Protein AF-A0A8C7XR97-F1 (afdb_monomer)

Sequence (85 aa):
MSVLPFSAVLSSRMSTKAPSSNSVAHARRIVQQLKVEAGFERIKVSKASADLMTYCTENARSDPLLMGIQASDNPFKDKKPCTIL

Radius of gyration: 28.55 Å; Cα contacts (8 Å, |Δi|>4): 12; chains: 1; bounding box: 49×28×88 Å

InterPro domains:
  IPR001770 G-protein, gamma subunit [PR00321] (27-42)
  IPR001770 G-protein, gamma subunit [PR00321] (43-57)
  IPR001770 G-protein, gamma subunit [PR00321] (63-80)
  IPR001770 G-protein, gamma subunit [PTHR13809] (12-85)
  IPR015898 G-protein, gamma subunit-like domain [PF00631] (23-85)
  IPR015898 G-protein, gamma subunit-like domain [PS50058] (20-85)
  IPR015898 G-protein, gamma subunit-like domain [SM00224] (24-85)
  IPR015898 G-protein, gamma subunit-like domain [SM01224] (20-85)
  IPR015898 G-protein, gamma subunit-like domain [cd00068] (24-80)
  IPR036284 G-protein gamma-like domain superfamily [G3DSA:4.10.260.10] (16-85)
  IPR036284 G-protein gamma-like domain superfamily [SSF48670] (16-80)

Mean predicted aligned error: 14.74 Å

Solvent-accessible surface area (backbone atoms only — not comparable to full-atom values): 5798 Å² total; per-residue (Å²): 138,83,85,76,78,94,74,80,73,88,79,76,80,76,81,83,70,85,66,60,92,69,39,64,65,48,50,51,52,51,52,55,50,51,55,57,62,68,66,58,88,78,78,58,66,72,55,56,52,50,54,52,50,50,54,50,64,72,46,39,79,76,32,55,86,76,65,56,67,56,68,89,76,39,89,85,52,83,75,77,82,82,78,87,129

Nearest PDB structures (foldseek):
  7xat-assembly1_D  TM=9.151E-01  e=2.554E-04  Bos taurus
  8jlj-assembly1_Y  TM=8.358E-01  e=1.331E-04  Homo sapiens
  3uzs-assembly1_G  TM=8.647E-01  e=1.912E-04  Bos taurus
  8ddx-assembly1_J  TM=8.925E-01  e=2.055E-04  Homo sapiens

pLDDT: mean 79.63, std 19.76, range [37.81, 98.19]

Foldseek 3Di:
DDDDDPPPDPPPPPDDPDDPPVVVVVVVVVVVVVVVVVPDDDDDPVVVVVVVVVVCVVCQVVDCVNVNDPLVPDPPHDDDPDDDD

Secondary structure (DSSP, 8-state):
-----S--------------TTHHHHHHHHHHHHHHHHTSPPPPHHHHHHHHHHHHHHHGGG-HHHH---TTT-TTSPPPP----

Organism: NCBI:txid183150

Structure (mmCIF, N/CA/C/O backbone):
data_AF-A0A8C7XR97-F1
#
_entry.id   AF-A0A8C7XR97-F1
#
loop_
_atom_site.group_PDB
_atom_site.id
_atom_site.type_symbol
_atom_site.label_atom_id
_atom_site.label_alt_id
_atom_site.label_comp_id
_atom_site.label_asym_id
_atom_site.label_entity_id
_atom_site.label_seq_id
_atom_site.pdbx_PDB_ins_code
_atom_site.Cartn_x
_atom_site.Cartn_y
_atom_site.Cartn_z
_atom_site.occupancy
_atom_site.B_iso_or_equiv
_atom_site.auth_seq_id
_atom_site.auth_comp_id
_atom_site.auth_asym_id
_atom_site.auth_atom_id
_atom_site.pdbx_PDB_model_num
ATOM 1 N N . MET A 1 1 ? -16.992 2.680 -28.606 1.00 40.59 1 MET A N 1
ATOM 2 C CA . MET A 1 1 ? -15.950 2.734 -27.560 1.00 40.59 1 MET A CA 1
ATOM 3 C C . MET A 1 1 ? -14.611 2.442 -28.208 1.00 40.59 1 MET A C 1
ATOM 5 O O . MET A 1 1 ? -14.259 1.292 -28.415 1.00 40.59 1 MET A O 1
ATOM 9 N N . SER A 1 2 ? -13.943 3.498 -28.659 1.00 37.81 2 SER A N 1
ATOM 10 C CA . SER A 1 2 ? -12.674 3.456 -29.383 1.00 37.81 2 SER A CA 1
ATOM 11 C C . SER A 1 2 ? -11.521 3.545 -28.387 1.00 37.81 2 SER A C 1
ATOM 13 O O . SER A 1 2 ? -11.326 4.584 -27.759 1.00 37.81 2 SER A O 1
ATOM 15 N N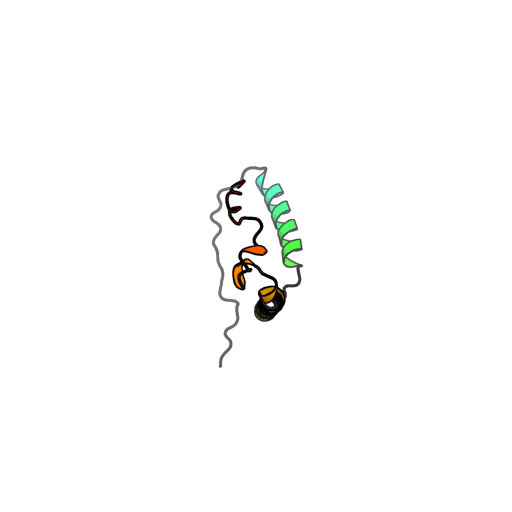 . VAL A 1 3 ? -10.776 2.455 -28.230 1.00 48.69 3 VAL A N 1
ATOM 16 C CA . VAL A 1 3 ? -9.506 2.448 -27.498 1.00 48.69 3 VAL A CA 1
ATOM 17 C C . VAL A 1 3 ? -8.454 3.188 -28.328 1.00 48.69 3 VAL A C 1
ATOM 19 O O . VAL A 1 3 ? -8.075 2.743 -29.408 1.00 48.69 3 VAL A O 1
ATOM 22 N N . LEU A 1 4 ? -8.014 4.350 -27.846 1.00 46.06 4 LEU A N 1
ATOM 23 C CA . LEU A 1 4 ? -6.841 5.037 -28.385 1.00 46.06 4 LEU A CA 1
ATOM 24 C C . LEU A 1 4 ? -5.572 4.317 -27.890 1.00 46.06 4 LEU A C 1
ATOM 26 O O . LEU A 1 4 ? -5.505 3.956 -26.712 1.00 46.06 4 LEU A O 1
ATOM 30 N N . PRO A 1 5 ? -4.563 4.096 -28.750 1.00 47.47 5 PRO A N 1
ATOM 31 C CA . PRO A 1 5 ? -3.332 3.428 -28.355 1.00 47.47 5 PRO A CA 1
ATOM 32 C C . PRO A 1 5 ? -2.505 4.321 -27.421 1.00 47.47 5 PRO A C 1
ATOM 34 O O . PRO A 1 5 ? -2.304 5.509 -27.673 1.00 47.47 5 PRO A O 1
ATOM 37 N N . PHE A 1 6 ? -1.985 3.716 -26.355 1.00 48.25 6 PHE A N 1
ATOM 38 C CA . PHE A 1 6 ? -1.208 4.309 -25.256 1.00 48.25 6 PHE A CA 1
ATOM 39 C C . PHE A 1 6 ? 0.203 4.799 -25.670 1.00 48.25 6 PHE A C 1
ATOM 41 O O . PHE A 1 6 ? 1.129 4.818 -24.866 1.00 48.25 6 PHE A O 1
ATOM 48 N N . SER A 1 7 ? 0.403 5.174 -26.937 1.00 44.53 7 SER A N 1
ATOM 49 C CA . SER A 1 7 ? 1.706 5.577 -27.496 1.00 44.53 7 SER A CA 1
ATOM 50 C C . SER A 1 7 ? 1.845 7.084 -27.720 1.00 44.53 7 SER A C 1
ATOM 52 O O . SER A 1 7 ? 2.767 7.522 -28.408 1.00 44.53 7 SER A O 1
ATOM 54 N N . ALA A 1 8 ? 0.985 7.904 -27.114 1.00 43.59 8 ALA A N 1
ATOM 55 C CA . ALA A 1 8 ? 1.145 9.354 -27.123 1.00 43.59 8 ALA A CA 1
ATOM 56 C C . ALA A 1 8 ? 2.283 9.790 -26.176 1.00 43.59 8 ALA A C 1
ATOM 58 O O . ALA A 1 8 ? 2.068 10.171 -25.033 1.00 43.59 8 ALA A O 1
ATOM 59 N N . VAL A 1 9 ? 3.511 9.688 -26.692 1.00 49.97 9 VAL A N 1
ATOM 60 C CA . VAL A 1 9 ? 4.581 10.692 -26.586 1.00 49.97 9 VAL A CA 1
ATOM 61 C C . VAL A 1 9 ? 4.773 11.298 -25.187 1.00 49.97 9 VAL A C 1
ATOM 63 O O . VAL A 1 9 ? 4.424 12.447 -24.932 1.00 49.97 9 VAL A O 1
ATOM 66 N N . LEU A 1 10 ? 5.469 10.574 -24.308 1.00 46.28 10 LEU A N 1
ATOM 67 C CA . LEU A 1 10 ? 6.231 11.210 -23.230 1.00 46.28 10 LEU A CA 1
ATOM 68 C C . LEU A 1 10 ? 7.609 11.612 -23.778 1.00 46.28 10 LEU A C 1
ATOM 70 O O . LEU A 1 10 ? 8.624 10.979 -23.499 1.00 46.28 10 LEU A O 1
ATOM 74 N N . SER A 1 11 ? 7.644 12.657 -24.609 1.00 45.38 11 SER A N 1
ATOM 75 C CA . SER A 1 11 ? 8.899 13.316 -24.989 1.00 45.38 11 SER A CA 1
ATOM 76 C C . SER A 1 11 ? 9.315 14.273 -23.870 1.00 45.38 11 SER A C 1
ATOM 78 O O . SER A 1 11 ? 9.166 15.490 -23.963 1.00 45.38 11 SER A O 1
ATOM 80 N N . SER A 1 12 ? 9.811 13.712 -22.766 1.00 44.75 12 SER A N 1
ATOM 81 C CA . SER A 1 12 ? 10.490 14.486 -21.728 1.00 44.75 12 SER A CA 1
ATOM 82 C C . SER A 1 12 ? 11.914 14.773 -22.196 1.00 44.75 12 SER A C 1
ATOM 84 O O . SER A 1 12 ? 12.819 13.951 -22.066 1.00 44.75 12 SER A O 1
ATOM 86 N N . ARG A 1 13 ? 12.103 15.956 -22.781 1.00 48.34 13 ARG A N 1
ATOM 87 C CA . ARG A 1 13 ? 13.401 16.525 -23.161 1.00 48.34 13 ARG A CA 1
ATOM 88 C C . ARG A 1 13 ? 14.282 16.630 -21.903 1.00 48.34 13 ARG A C 1
ATOM 90 O O . ARG A 1 13 ? 14.089 17.526 -21.086 1.00 48.34 13 ARG A O 1
ATOM 97 N N . MET A 1 14 ? 15.234 15.714 -21.715 1.00 48.81 14 MET A N 1
ATOM 98 C CA . MET A 1 14 ? 16.225 15.832 -20.641 1.00 48.81 14 MET A CA 1
ATOM 99 C C . MET A 1 14 ? 17.177 16.989 -20.961 1.00 48.81 14 MET A C 1
ATOM 101 O O . MET A 1 14 ? 17.984 16.903 -21.882 1.00 48.81 14 MET A O 1
ATOM 105 N N . SER A 1 15 ? 17.064 18.085 -20.208 1.00 55.16 15 SER A N 1
ATOM 106 C CA . SER A 1 15 ? 18.023 19.191 -20.242 1.00 55.16 15 SER A CA 1
ATOM 107 C C . SER A 1 15 ? 19.388 18.682 -19.769 1.00 55.16 15 SER A C 1
ATOM 109 O O . SER A 1 15 ? 19.568 18.317 -18.605 1.00 55.16 15 SER A O 1
ATOM 111 N N . THR A 1 16 ? 20.343 18.586 -20.692 1.00 56.00 16 THR A N 1
ATOM 112 C CA . THR A 1 16 ? 21.687 18.062 -20.446 1.00 56.00 16 THR A CA 1
ATOM 113 C C . THR A 1 16 ? 22.527 19.078 -19.679 1.00 56.00 16 THR A C 1
ATOM 115 O O . THR A 1 16 ? 23.174 19.936 -20.278 1.00 56.00 16 THR A O 1
ATOM 118 N N . LYS A 1 17 ? 22.589 18.952 -18.350 1.00 56.44 17 LYS A N 1
ATOM 119 C CA . LYS A 1 17 ? 23.762 19.408 -17.596 1.00 56.44 17 LYS A CA 1
ATOM 120 C C . LYS A 1 17 ? 24.678 18.197 -17.440 1.00 56.44 17 LYS A C 1
ATOM 122 O O . LYS A 1 17 ? 24.309 17.238 -16.765 1.00 56.44 17 LYS A O 1
ATOM 127 N N . ALA A 1 18 ? 25.809 18.205 -18.151 1.00 56.06 18 ALA A N 1
ATOM 128 C CA . ALA A 1 18 ? 26.768 17.102 -18.157 1.00 56.06 18 ALA A CA 1
ATOM 129 C C . ALA A 1 18 ? 27.156 16.758 -16.713 1.00 56.06 18 ALA A C 1
ATOM 131 O O . ALA A 1 18 ? 27.630 17.640 -15.989 1.00 56.06 18 ALA A O 1
ATOM 132 N N . PRO A 1 19 ? 26.922 15.524 -16.256 1.00 56.59 19 PRO A N 1
ATOM 133 C CA . PRO A 1 19 ? 27.175 15.218 -14.875 1.00 56.59 19 PRO A CA 1
ATOM 134 C C . PRO A 1 19 ? 28.624 14.73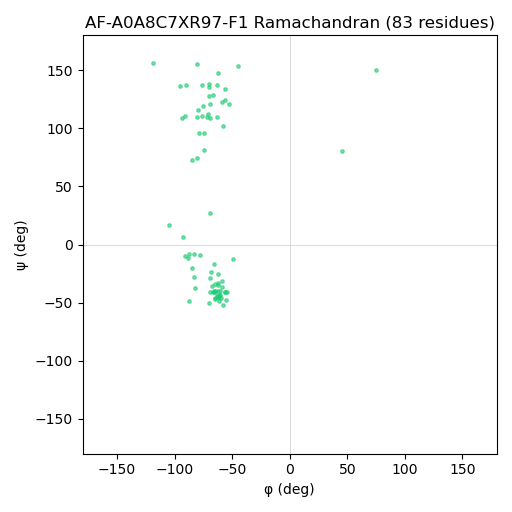0 -14.751 1.00 56.59 19 PRO A C 1
ATOM 136 O O . PRO A 1 19 ? 29.137 14.008 -15.607 1.00 56.59 19 PRO A O 1
ATOM 139 N N . SER A 1 20 ? 29.297 15.212 -13.706 1.00 58.00 20 SER A N 1
ATOM 140 C CA . SER A 1 20 ? 30.690 14.909 -13.365 1.00 58.00 20 SER A CA 1
ATOM 141 C C . SER A 1 20 ? 30.994 13.411 -13.486 1.00 58.00 20 SER A C 1
ATOM 143 O O . SER A 1 20 ? 30.101 12.583 -13.337 1.00 58.00 20 SER A O 1
ATOM 145 N N . SER A 1 21 ? 32.250 13.041 -13.743 1.00 57.97 21 SER A N 1
ATOM 146 C CA . SER A 1 21 ? 32.729 11.672 -14.036 1.00 57.97 21 SER A CA 1
ATOM 147 C C . SER A 1 21 ? 32.275 10.554 -13.067 1.00 57.97 21 SER A C 1
ATOM 149 O O . SER A 1 21 ? 32.354 9.379 -13.415 1.00 57.97 21 SER A O 1
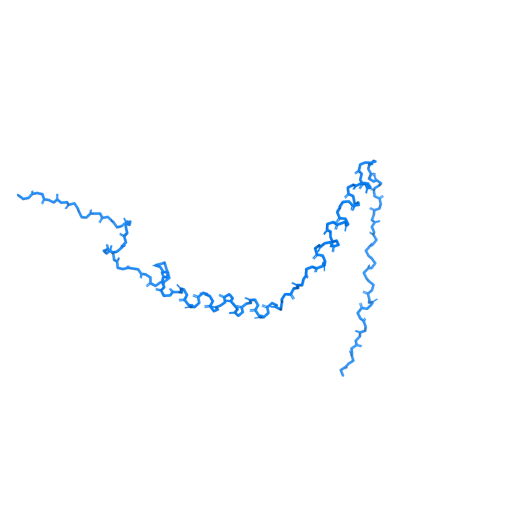ATOM 151 N N . ASN A 1 22 ? 31.704 10.893 -11.907 1.00 63.06 22 ASN A N 1
ATOM 152 C CA . ASN A 1 22 ? 31.055 9.978 -10.956 1.00 63.06 22 ASN A CA 1
ATOM 153 C C . ASN A 1 22 ? 29.585 9.638 -11.283 1.00 63.06 22 ASN A C 1
ATOM 155 O O . ASN A 1 22 ? 28.978 8.767 -10.657 1.00 63.06 22 ASN A O 1
ATOM 159 N N . SER A 1 23 ? 28.989 10.310 -12.262 1.00 81.00 23 SER A N 1
ATOM 160 C CA . SER A 1 23 ? 27.561 10.232 -12.549 1.00 81.00 23 SER A CA 1
ATOM 161 C C . SER A 1 23 ? 27.166 9.031 -13.390 1.00 81.00 23 SER A C 1
ATOM 163 O O . SER A 1 23 ? 26.135 8.423 -13.122 1.00 81.00 23 SER A O 1
ATOM 165 N N . VAL A 1 24 ? 27.985 8.630 -14.364 1.00 90.06 24 VAL A N 1
ATOM 166 C CA . VAL A 1 24 ? 27.642 7.493 -15.232 1.00 90.06 24 VAL A CA 1
ATOM 167 C C . VAL A 1 24 ? 27.632 6.186 -14.434 1.00 90.06 24 VAL A C 1
ATOM 169 O O . VAL A 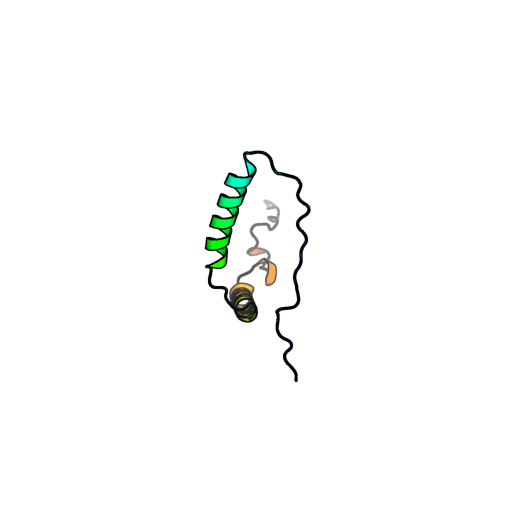1 24 ? 26.725 5.372 -14.590 1.00 90.06 24 VAL A O 1
ATOM 172 N N . ALA A 1 25 ? 28.597 5.994 -13.529 1.00 91.44 25 ALA A N 1
ATOM 173 C CA . ALA A 1 25 ? 28.626 4.836 -12.633 1.00 91.44 25 ALA A CA 1
ATOM 174 C C . ALA A 1 25 ? 27.432 4.830 -11.661 1.00 91.44 25 ALA A C 1
ATOM 176 O O . ALA A 1 25 ? 26.827 3.785 -11.421 1.00 91.44 25 ALA A O 1
ATOM 177 N N . HIS A 1 26 ? 27.058 6.001 -11.142 1.00 92.50 26 HIS A N 1
ATOM 178 C CA . HIS A 1 26 ? 25.877 6.163 -10.298 1.00 92.50 26 HIS A CA 1
ATOM 179 C C . HIS A 1 26 ? 24.575 5.866 -11.060 1.00 92.50 26 HIS A C 1
ATOM 181 O O . HIS A 1 26 ? 23.746 5.092 -10.589 1.00 92.50 26 HIS A O 1
ATOM 187 N N . ALA A 1 27 ? 24.430 6.393 -12.276 1.00 93.75 27 ALA A N 1
ATOM 188 C CA . ALA A 1 27 ? 23.282 6.141 -13.140 1.00 93.75 27 ALA A CA 1
ATOM 189 C C . ALA A 1 27 ? 23.141 4.650 -13.475 1.00 93.75 27 ALA A C 1
ATOM 191 O O . ALA A 1 27 ? 22.039 4.108 -13.431 1.00 93.75 27 ALA A O 1
ATOM 192 N N . ARG A 1 28 ? 24.255 3.950 -13.734 1.00 95.69 28 ARG A N 1
ATOM 193 C CA . ARG A 1 28 ? 24.246 2.493 -13.932 1.00 95.69 28 ARG A CA 1
ATOM 194 C C . ARG A 1 28 ? 23.736 1.755 -12.698 1.00 95.69 28 ARG A C 1
ATOM 196 O O . ARG A 1 28 ? 22.925 0.850 -12.856 1.00 95.69 28 ARG A O 1
ATOM 203 N N . ARG A 1 29 ? 24.164 2.147 -11.492 1.00 95.69 29 ARG A N 1
ATOM 204 C CA . ARG A 1 29 ? 23.661 1.557 -10.239 1.00 95.69 29 ARG A CA 1
ATOM 205 C C . ARG A 1 29 ? 22.156 1.768 -10.074 1.00 95.69 29 ARG A C 1
ATOM 207 O O . ARG A 1 29 ? 21.454 0.802 -9.800 1.00 95.69 29 ARG A O 1
ATOM 214 N N . ILE A 1 30 ? 21.655 2.978 -10.332 1.00 96.12 30 ILE A N 1
ATOM 215 C CA . ILE A 1 30 ? 20.212 3.268 -10.295 1.00 96.12 30 ILE A CA 1
ATOM 216 C C . ILE A 1 30 ? 19.450 2.399 -11.299 1.00 96.12 30 ILE A C 1
ATOM 218 O O . ILE A 1 30 ? 18.447 1.797 -10.945 1.00 96.12 30 ILE A O 1
ATOM 222 N N . VAL A 1 31 ? 19.929 2.279 -12.539 1.00 96.94 31 VAL A N 1
ATOM 223 C CA . VAL A 1 31 ? 19.255 1.453 -13.554 1.00 96.94 31 VAL A CA 1
ATOM 224 C C . VAL A 1 31 ? 19.216 -0.019 -13.145 1.00 96.94 31 VAL A C 1
ATOM 226 O O . VAL A 1 31 ? 18.202 -0.676 -13.364 1.00 96.94 31 VAL A O 1
ATOM 229 N N . GLN A 1 32 ? 20.291 -0.547 -12.553 1.00 97.38 32 GLN A N 1
ATOM 230 C CA . GLN A 1 32 ? 20.294 -1.919 -12.040 1.00 97.38 32 GLN A CA 1
ATOM 231 C C . GLN A 1 32 ? 19.252 -2.097 -10.928 1.00 97.38 32 GLN A C 1
ATOM 233 O O . GLN A 1 32 ? 18.478 -3.048 -10.981 1.00 97.38 32 GLN A O 1
ATOM 238 N N . GLN A 1 33 ? 19.162 -1.148 -9.993 1.00 97.62 33 GLN A N 1
ATOM 239 C CA . GLN A 1 33 ? 18.153 -1.167 -8.932 1.00 97.62 33 GLN A CA 1
ATOM 240 C C . GLN A 1 33 ? 16.726 -1.114 -9.495 1.00 97.62 33 GLN A C 1
ATOM 242 O O . GLN A 1 33 ? 15.892 -1.950 -9.162 1.00 97.62 33 GLN A O 1
ATOM 247 N N . LEU A 1 34 ? 16.456 -0.190 -10.420 1.00 97.38 34 LEU A N 1
ATOM 248 C CA . LEU A 1 34 ? 15.138 -0.041 -11.039 1.00 97.38 34 LEU A CA 1
ATOM 249 C C . LEU A 1 34 ? 14.711 -1.285 -11.824 1.00 97.38 34 LEU A C 1
ATOM 251 O O . LEU A 1 34 ? 13.526 -1.596 -11.869 1.00 97.38 34 LEU A O 1
ATOM 255 N N . LYS A 1 35 ? 15.652 -2.016 -12.437 1.00 97.75 35 LYS A N 1
ATOM 256 C CA . LYS A 1 35 ? 15.350 -3.292 -13.105 1.00 97.75 35 LYS A CA 1
ATOM 257 C C . LYS A 1 35 ? 14.877 -4.352 -12.118 1.00 97.75 35 LYS A C 1
ATOM 259 O O . LYS A 1 35 ? 13.941 -5.079 -12.435 1.00 97.75 35 LYS A O 1
ATOM 264 N N . VAL A 1 36 ? 15.504 -4.424 -10.944 1.00 97.69 36 VAL A N 1
ATOM 265 C CA . VAL A 1 36 ? 15.062 -5.317 -9.866 1.00 97.69 36 VAL A CA 1
ATOM 266 C C . VAL A 1 36 ? 13.680 -4.889 -9.374 1.00 97.69 36 VAL A C 1
ATOM 268 O O . VAL A 1 36 ? 12.775 -5.713 -9.305 1.00 97.69 36 VAL A O 1
ATOM 271 N N . GLU A 1 37 ? 13.476 -3.593 -9.126 1.00 96.62 37 GLU A N 1
ATOM 272 C CA . GLU A 1 37 ? 12.198 -3.065 -8.633 1.00 96.62 37 GLU A CA 1
ATOM 273 C C . GLU A 1 37 ? 11.042 -3.220 -9.632 1.00 96.62 37 GLU A C 1
ATOM 275 O O . GLU A 1 37 ? 9.893 -3.456 -9.256 1.00 96.62 37 GLU A O 1
ATOM 280 N N . ALA A 1 38 ? 11.337 -3.121 -10.926 1.00 96.56 38 ALA A N 1
ATOM 281 C CA . ALA A 1 38 ? 10.365 -3.365 -11.982 1.00 96.56 38 ALA A CA 1
ATOM 282 C C . ALA A 1 38 ? 9.941 -4.840 -12.064 1.00 96.56 38 ALA A C 1
ATOM 284 O O . ALA A 1 38 ? 8.853 -5.118 -12.567 1.00 96.56 38 ALA A O 1
ATOM 285 N N . GLY A 1 39 ? 10.777 -5.759 -11.569 1.00 96.25 39 GLY A N 1
ATOM 286 C CA . GLY A 1 39 ? 10.512 -7.194 -11.543 1.00 96.25 39 GLY A CA 1
ATOM 287 C C . GLY A 1 39 ? 9.552 -7.647 -10.440 1.00 96.25 39 GLY A C 1
ATOM 288 O O . GLY A 1 39 ? 9.131 -8.800 -10.464 1.00 96.25 39 GLY A O 1
ATOM 289 N N . PHE A 1 40 ? 9.180 -6.779 -9.490 1.00 96.00 40 PHE A N 1
ATOM 290 C CA . PHE A 1 40 ? 8.216 -7.149 -8.454 1.00 96.00 40 PHE A CA 1
ATOM 291 C C . PHE A 1 40 ? 6.803 -7.299 -9.022 1.00 96.00 40 PHE A C 1
ATOM 293 O O . PHE A 1 40 ? 6.246 -6.378 -9.631 1.00 96.00 40 PHE A O 1
ATOM 300 N N . GLU A 1 41 ? 6.191 -8.448 -8.743 1.00 96.81 41 GLU A N 1
ATOM 301 C CA . GLU A 1 41 ? 4.778 -8.670 -9.013 1.00 96.81 41 GLU A CA 1
ATOM 302 C C . GLU A 1 41 ? 3.931 -7.810 -8.067 1.00 96.81 41 GLU A C 1
ATOM 304 O O . GLU A 1 41 ? 4.030 -7.902 -6.842 1.00 96.81 41 GLU A O 1
ATOM 309 N N . ARG A 1 42 ? 3.097 -6.938 -8.643 1.00 96.50 42 ARG A N 1
ATOM 310 C CA . ARG A 1 42 ? 2.191 -6.076 -7.879 1.00 96.50 42 ARG A CA 1
ATOM 311 C C . ARG A 1 42 ? 0.820 -6.724 -7.776 1.00 96.50 42 ARG A C 1
ATOM 313 O O . ARG A 1 42 ? 0.257 -7.165 -8.775 1.00 96.50 42 ARG A O 1
ATOM 320 N N . ILE A 1 43 ? 0.237 -6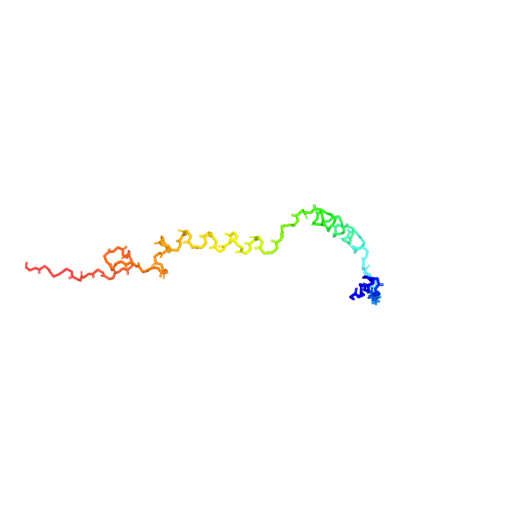.681 -6.584 1.00 97.25 43 ILE A N 1
ATOM 321 C CA . ILE A 1 43 ? -1.169 -7.031 -6.376 1.00 97.25 43 ILE A CA 1
ATOM 322 C C . ILE A 1 43 ? -2.086 -5.860 -6.759 1.00 97.25 43 ILE A C 1
ATOM 324 O O . ILE A 1 43 ? -1.682 -4.695 -6.742 1.00 97.25 43 ILE A O 1
ATOM 328 N N . LYS A 1 44 ? -3.346 -6.157 -7.102 1.00 97.94 44 LYS A N 1
ATOM 329 C CA . LYS A 1 44 ? -4.352 -5.118 -7.372 1.00 97.94 44 LYS A CA 1
ATOM 330 C C . LYS A 1 44 ? -4.605 -4.296 -6.112 1.00 97.94 44 LYS A C 1
ATOM 332 O O . LYS A 1 44 ? -4.825 -4.863 -5.044 1.00 97.94 44 LYS A O 1
ATOM 337 N N . VAL A 1 45 ? -4.692 -2.977 -6.272 1.00 98.00 45 VAL A N 1
ATOM 338 C CA . VAL A 1 45 ? -5.010 -2.053 -5.171 1.00 98.00 45 VAL A CA 1
ATOM 339 C C . VAL A 1 45 ? -6.333 -2.427 -4.504 1.00 98.00 45 VAL A C 1
ATOM 341 O O . VAL A 1 45 ? -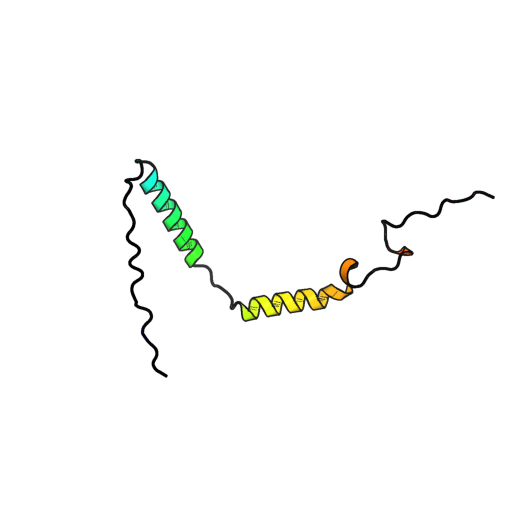6.396 -2.477 -3.285 1.00 98.00 45 VAL A O 1
ATOM 344 N N . SER A 1 46 ? -7.355 -2.801 -5.280 1.00 98.06 46 SER A N 1
ATOM 345 C CA . SER A 1 46 ? -8.644 -3.238 -4.728 1.00 98.06 46 SER A CA 1
ATOM 346 C C . SER A 1 46 ? -8.528 -4.447 -3.794 1.00 98.06 46 SER A C 1
ATOM 348 O O . SER A 1 46 ? -9.225 -4.497 -2.786 1.00 98.06 46 SER A O 1
ATOM 350 N N . LYS A 1 47 ? -7.633 -5.396 -4.101 1.00 97.94 47 LYS A N 1
ATOM 351 C CA . LYS A 1 47 ? -7.358 -6.546 -3.233 1.00 97.94 47 LYS A CA 1
ATOM 352 C C . LYS A 1 47 ? -6.630 -6.102 -1.967 1.00 97.94 47 LYS A C 1
ATOM 354 O O . LYS A 1 47 ? -7.098 -6.397 -0.879 1.00 97.94 47 LYS A O 1
ATOM 359 N N . ALA A 1 48 ? -5.552 -5.330 -2.112 1.00 98.12 48 ALA A N 1
ATOM 360 C CA . ALA A 1 48 ? -4.799 -4.818 -0.968 1.00 98.12 48 ALA A CA 1
ATOM 361 C C . ALA A 1 48 ? -5.694 -4.024 0.002 1.00 98.12 48 ALA A C 1
ATOM 363 O O . ALA A 1 48 ? -5.597 -4.186 1.213 1.00 98.12 48 ALA A O 1
ATOM 364 N N . SER A 1 49 ? -6.611 -3.203 -0.519 1.00 98.06 49 SER A N 1
ATOM 365 C CA . SER A 1 49 ? -7.574 -2.456 0.295 1.00 98.06 49 SER A CA 1
ATOM 366 C C . SER A 1 49 ? -8.564 -3.363 1.026 1.00 98.06 49 SER A C 1
ATOM 368 O O . SER A 1 49 ? -8.871 -3.102 2.186 1.00 98.06 49 SER A O 1
ATOM 370 N N . ALA A 1 50 ? -9.055 -4.423 0.376 1.00 98.19 50 ALA A N 1
ATOM 371 C CA . ALA A 1 50 ? -9.946 -5.391 1.012 1.00 98.19 50 ALA A CA 1
ATOM 372 C C . ALA A 1 50 ? -9.235 -6.168 2.131 1.00 98.19 50 ALA A C 1
ATOM 374 O O . ALA A 1 50 ? -9.808 -6.346 3.206 1.00 98.19 50 ALA A O 1
ATOM 375 N N . ASP A 1 51 ? -7.981 -6.563 1.906 1.00 97.69 51 ASP A N 1
ATOM 376 C CA . ASP A 1 51 ? -7.158 -7.260 2.898 1.00 97.69 51 ASP A CA 1
ATOM 377 C C . ASP A 1 51 ? -6.915 -6.361 4.127 1.00 97.69 51 ASP A C 1
ATOM 379 O O . ASP A 1 51 ? -7.115 -6.789 5.264 1.00 97.69 51 ASP A O 1
ATOM 383 N N . LEU A 1 52 ? -6.583 -5.080 3.909 1.00 98.06 52 LEU A N 1
ATOM 384 C CA . LEU A 1 52 ? -6.429 -4.094 4.986 1.00 98.06 52 LEU A CA 1
ATOM 385 C C . LEU A 1 52 ? -7.732 -3.876 5.764 1.00 98.06 52 LEU A C 1
ATOM 387 O O . LEU A 1 52 ? -7.717 -3.852 6.993 1.00 98.06 52 LEU A O 1
ATOM 391 N N . MET A 1 53 ? -8.862 -3.737 5.065 1.00 97.25 53 MET A N 1
ATOM 392 C CA . MET A 1 53 ? -10.167 -3.567 5.706 1.00 97.25 53 MET A CA 1
ATOM 393 C C . MET A 1 53 ? -10.512 -4.779 6.572 1.00 97.25 53 MET A C 1
ATOM 395 O O . MET A 1 53 ? -10.918 -4.609 7.718 1.00 97.25 53 MET A O 1
ATOM 399 N N . THR A 1 54 ? -10.300 -5.985 6.044 1.00 97.88 54 THR A N 1
ATOM 400 C CA . THR A 1 54 ? -10.547 -7.244 6.756 1.00 97.88 54 THR A CA 1
ATOM 401 C C . THR A 1 54 ? -9.733 -7.292 8.044 1.00 97.88 54 THR A C 1
ATOM 403 O O . THR A 1 54 ? -10.311 -7.410 9.126 1.00 97.88 54 THR A O 1
ATOM 406 N N . TYR A 1 55 ? -8.421 -7.056 7.949 1.00 97.81 55 TYR A N 1
ATOM 407 C CA . TYR A 1 55 ? -7.535 -7.014 9.109 1.00 97.81 55 TYR A CA 1
ATOM 408 C C . TYR A 1 55 ? -8.010 -6.006 10.163 1.00 97.81 55 TYR A C 1
ATOM 410 O O . TYR A 1 55 ? -8.107 -6.334 11.347 1.00 97.81 55 TYR A O 1
ATOM 418 N N . CYS A 1 56 ? -8.358 -4.785 9.749 1.00 97.00 56 CYS A N 1
ATOM 419 C CA . CYS A 1 56 ? -8.873 -3.778 10.669 1.00 97.00 56 CYS A CA 1
ATOM 420 C C . CYS A 1 56 ? -10.185 -4.219 11.330 1.00 97.00 56 CYS A C 1
ATOM 422 O O . CYS A 1 56 ? -10.326 -4.054 12.535 1.00 97.00 56 CYS A O 1
ATOM 424 N N . THR A 1 57 ? -11.132 -4.807 10.592 1.00 94.69 57 THR A N 1
ATOM 425 C CA . THR A 1 57 ? -12.419 -5.244 11.164 1.00 94.69 57 THR A CA 1
ATOM 426 C C . THR A 1 57 ? -12.290 -6.407 12.144 1.00 94.69 57 THR A C 1
ATOM 428 O O . THR A 1 57 ? -12.999 -6.437 13.149 1.00 94.69 57 THR A O 1
ATOM 431 N N . GLU A 1 58 ? -11.374 -7.340 11.887 1.00 96.12 58 GLU A N 1
ATOM 432 C CA . GLU A 1 58 ? -11.121 -8.487 12.762 1.00 96.12 58 GLU A CA 1
ATOM 433 C C . GLU A 1 58 ? -10.478 -8.049 14.083 1.00 96.12 58 GLU A C 1
ATOM 435 O O . GLU A 1 58 ? -10.879 -8.511 15.152 1.00 96.12 58 GLU A O 1
ATOM 440 N N . ASN A 1 59 ? -9.540 -7.099 14.020 1.00 95.06 59 ASN A N 1
ATOM 441 C CA . ASN A 1 59 ? -8.794 -6.617 15.185 1.00 95.06 59 ASN A CA 1
ATOM 442 C C . ASN A 1 59 ? -9.451 -5.415 15.884 1.00 95.06 59 ASN A C 1
ATOM 444 O O . ASN A 1 59 ? -9.059 -5.062 16.996 1.00 95.06 59 ASN A O 1
ATOM 448 N N . ALA A 1 60 ? -10.477 -4.810 15.278 1.00 93.44 60 ALA A N 1
ATOM 449 C CA . ALA A 1 60 ? -11.183 -3.652 15.824 1.00 93.44 60 ALA A CA 1
ATOM 450 C C . ALA A 1 60 ? -11.706 -3.906 17.241 1.00 93.44 60 ALA A C 1
ATOM 452 O O . ALA A 1 60 ? -11.603 -3.042 18.102 1.00 93.44 60 ALA A O 1
ATOM 453 N N . ARG A 1 61 ? -12.237 -5.107 17.505 1.00 89.69 61 ARG A N 1
ATOM 454 C CA . ARG A 1 61 ? -12.811 -5.449 18.817 1.00 89.69 61 ARG A CA 1
ATOM 455 C C . ARG A 1 61 ? -11.771 -5.571 19.925 1.00 89.69 61 ARG A C 1
ATOM 457 O O . ARG A 1 61 ? -12.104 -5.373 21.088 1.00 89.69 61 ARG A O 1
ATOM 464 N N . SER A 1 62 ? -10.546 -5.940 19.566 1.00 90.56 62 SER A N 1
ATOM 465 C CA . SER A 1 62 ? -9.428 -6.068 20.499 1.00 90.56 62 SER A CA 1
ATOM 466 C C . SER A 1 62 ? -8.663 -4.766 20.699 1.00 90.56 62 SER A C 1
ATOM 468 O O . SER A 1 62 ? -7.791 -4.733 21.558 1.00 90.56 62 SER A O 1
ATOM 470 N N . ASP A 1 63 ? -8.957 -3.722 19.922 1.00 93.25 63 ASP A N 1
ATOM 471 C CA . ASP A 1 63 ? -8.296 -2.427 20.036 1.00 93.25 63 ASP A CA 1
ATOM 472 C C . ASP A 1 63 ? -8.909 -1.611 21.197 1.00 93.25 63 ASP A C 1
ATOM 474 O O . ASP A 1 63 ? -10.051 -1.140 21.089 1.00 93.25 63 ASP A O 1
ATOM 478 N N . PRO A 1 64 ? -8.168 -1.404 22.307 1.00 90.81 64 PRO A N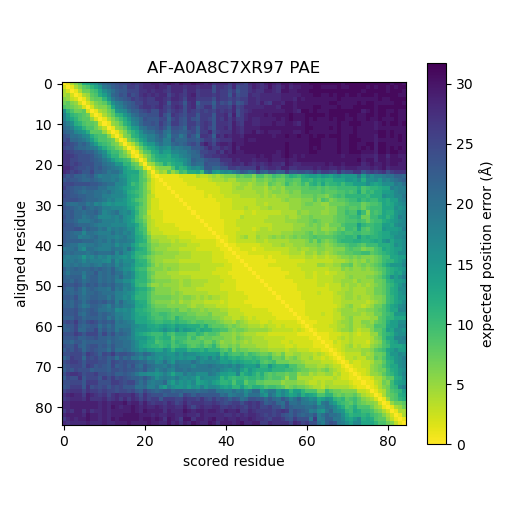 1
ATOM 479 C CA . PRO A 1 64 ? -8.645 -0.652 23.466 1.00 90.81 64 PRO A CA 1
ATOM 480 C C . PRO A 1 64 ? -8.964 0.812 23.160 1.00 90.81 64 PRO A C 1
ATOM 482 O O . PRO A 1 64 ? -9.753 1.428 23.876 1.00 90.81 64 PRO A O 1
ATOM 485 N N . LEU A 1 65 ? -8.337 1.381 22.128 1.00 90.56 65 LEU A N 1
ATOM 486 C CA . LEU A 1 65 ? -8.516 2.775 21.733 1.00 90.56 65 LEU A CA 1
ATOM 487 C C . LEU A 1 65 ? -9.750 2.956 20.852 1.00 90.56 65 LEU A C 1
ATOM 489 O O . LEU A 1 65 ? -10.348 4.030 20.860 1.00 90.56 65 LEU A O 1
ATOM 493 N N . LEU A 1 66 ? -10.141 1.913 20.116 1.00 91.25 66 LEU A N 1
ATOM 494 C CA . LEU A 1 66 ? -11.314 1.946 19.250 1.00 91.25 66 LEU A CA 1
ATOM 495 C C . LEU A 1 66 ? -12.599 1.570 19.997 1.00 91.25 66 LEU A C 1
ATOM 497 O O . LEU A 1 66 ? -13.598 2.276 19.888 1.00 91.25 66 LEU A O 1
ATOM 501 N N . MET A 1 67 ? -12.584 0.469 20.756 1.00 90.44 67 MET A N 1
ATOM 502 C CA . MET A 1 67 ? -13.763 0.001 21.501 1.00 90.44 67 MET A CA 1
ATOM 503 C C . MET A 1 67 ? -13.922 0.674 22.864 1.00 90.44 67 MET A C 1
ATOM 505 O O . MET A 1 67 ? -15.016 0.670 23.430 1.00 90.44 67 MET A O 1
ATOM 509 N N . GLY A 1 68 ? -12.838 1.242 23.393 1.00 84.69 68 GLY A N 1
ATOM 510 C CA . GLY A 1 68 ? -12.756 1.647 24.786 1.00 84.69 68 GLY A CA 1
ATOM 511 C C . GLY A 1 68 ? -12.584 0.443 25.714 1.00 84.69 68 GLY A C 1
ATOM 512 O O . GLY A 1 68 ? -13.049 -0.665 25.451 1.00 84.69 68 GLY A O 1
ATOM 513 N N . ILE A 1 69 ? -11.918 0.675 26.840 1.00 86.81 69 ILE A N 1
ATOM 514 C CA . ILE A 1 69 ? -11.792 -0.296 27.930 1.00 86.81 69 ILE A CA 1
ATOM 515 C C . ILE A 1 69 ? -12.412 0.267 29.197 1.00 86.81 69 ILE A C 1
ATOM 517 O O . ILE A 1 69 ? -12.516 1.486 29.374 1.00 86.81 69 ILE A O 1
ATOM 521 N N . GLN A 1 70 ? -12.824 -0.621 30.102 1.00 83.19 70 GLN A N 1
ATOM 522 C CA . GLN A 1 70 ? -13.276 -0.178 31.410 1.00 83.19 70 GLN A CA 1
ATOM 523 C C . GLN A 1 70 ? -12.136 0.519 32.145 1.00 83.19 70 GLN A C 1
ATOM 525 O O . GLN A 1 70 ? -10.962 0.174 32.020 1.00 83.19 70 GLN A O 1
ATOM 530 N N . ALA A 1 71 ? -12.493 1.501 32.968 1.00 80.50 71 ALA A N 1
A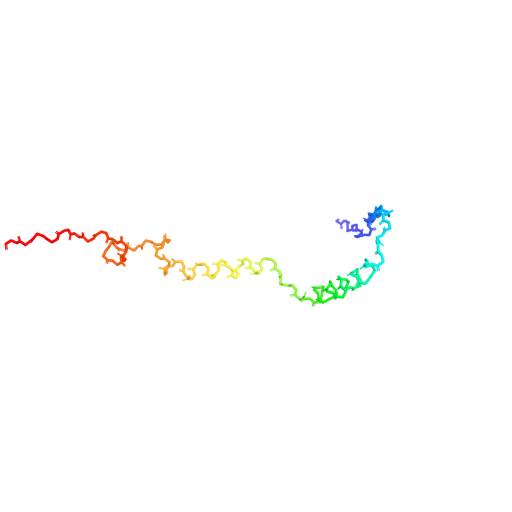TOM 531 C CA . ALA A 1 71 ? -11.513 2.273 33.712 1.00 80.50 71 ALA A CA 1
ATOM 532 C C . ALA A 1 71 ? -10.656 1.370 34.635 1.00 80.50 71 ALA A C 1
ATOM 534 O O . ALA A 1 71 ? -9.498 1.677 34.871 1.00 80.50 71 ALA A O 1
ATOM 535 N N . SER A 1 72 ? -11.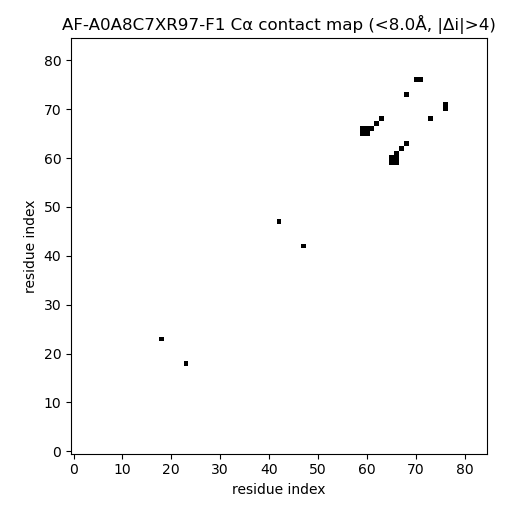195 0.262 35.157 1.00 81.06 72 SER A N 1
ATOM 536 C CA . SER A 1 72 ? -10.435 -0.731 35.943 1.00 81.06 72 SER A CA 1
ATOM 537 C C . SER A 1 72 ? -9.314 -1.410 35.161 1.00 81.06 72 SER A C 1
ATOM 539 O O . SER A 1 72 ? -8.271 -1.692 35.741 1.00 81.06 72 SER A O 1
ATOM 541 N N . ASP A 1 73 ? -9.533 -1.646 33.869 1.00 83.62 73 ASP A N 1
ATOM 542 C CA . ASP A 1 73 ? -8.616 -2.383 32.997 1.00 83.62 73 ASP A CA 1
ATOM 543 C C . ASP A 1 73 ? -7.585 -1.449 32.360 1.00 83.62 73 ASP A C 1
ATOM 545 O O . ASP A 1 73 ? -6.605 -1.904 31.776 1.00 83.62 73 ASP A O 1
ATOM 549 N N . ASN A 1 74 ? -7.794 -0.133 32.476 1.00 86.50 74 ASN A N 1
ATOM 550 C CA . ASN A 1 74 ? -6.862 0.871 31.996 1.00 86.50 74 ASN A CA 1
ATOM 551 C C . ASN A 1 74 ? -5.661 0.997 32.955 1.00 86.50 74 ASN A C 1
ATOM 553 O O . ASN A 1 74 ? -5.813 1.566 34.042 1.00 86.50 74 ASN A O 1
ATOM 557 N N . PRO A 1 75 ? -4.448 0.569 32.551 1.00 85.38 75 PRO A N 1
ATOM 558 C CA . PRO A 1 75 ? -3.256 0.671 33.391 1.00 85.38 75 PRO A CA 1
ATOM 559 C C . PRO A 1 75 ? -2.834 2.123 33.670 1.00 85.38 75 PRO A C 1
ATOM 561 O O . PRO A 1 75 ? -2.074 2.363 34.605 1.00 85.38 75 PRO A O 1
ATOM 564 N N . PHE A 1 76 ? -3.335 3.090 32.894 1.00 85.00 76 PHE A N 1
ATOM 565 C CA . PHE A 1 76 ? -3.072 4.522 33.068 1.00 85.00 76 PHE A CA 1
ATOM 566 C C . PHE A 1 76 ? -4.108 5.240 33.943 1.00 85.00 76 PHE A C 1
ATOM 568 O O . PHE A 1 76 ? -4.078 6.465 34.037 1.00 85.00 76 PHE A O 1
ATOM 575 N N . LYS A 1 77 ? -5.051 4.525 34.567 1.00 80.88 77 LYS A N 1
ATOM 576 C CA . LYS A 1 77 ? -6.031 5.155 35.456 1.00 80.88 77 LYS A CA 1
ATOM 577 C C . LYS A 1 77 ? -5.380 5.653 36.748 1.00 80.88 77 LYS A C 1
ATOM 579 O O . LYS A 1 77 ? -4.625 4.925 37.394 1.00 80.88 77 LYS A O 1
ATOM 584 N N . ASP A 1 78 ? -5.781 6.848 37.183 1.00 76.88 78 ASP A N 1
ATOM 585 C CA . ASP A 1 78 ? -5.425 7.380 38.496 1.00 76.88 78 ASP A CA 1
ATOM 586 C C . ASP A 1 78 ? -5.848 6.420 39.612 1.00 76.88 78 ASP A C 1
ATOM 588 O O . ASP A 1 78 ? -7.019 6.038 39.756 1.00 76.88 78 ASP A O 1
ATOM 592 N N . LYS A 1 79 ? -4.878 6.030 40.438 1.00 75.38 79 LYS A N 1
ATOM 593 C CA . LYS A 1 79 ? -5.157 5.263 41.650 1.00 75.38 79 LYS A CA 1
ATOM 594 C C . LYS A 1 79 ? -5.945 6.167 42.592 1.00 75.38 79 LYS A C 1
ATOM 596 O O . LYS A 1 79 ? -5.520 7.287 42.869 1.00 75.38 79 LYS A O 1
ATOM 601 N N . LYS A 1 80 ? -7.086 5.690 43.101 1.00 71.12 80 LYS A N 1
ATOM 602 C CA . LYS A 1 80 ? -7.783 6.403 44.179 1.00 71.12 80 LYS A CA 1
ATOM 603 C C . LYS A 1 80 ? -6.795 6.578 45.343 1.00 71.12 80 LYS A C 1
ATOM 605 O O . LYS A 1 80 ? -6.132 5.594 45.680 1.00 71.12 80 LYS A O 1
ATOM 610 N N . PRO A 1 81 ? -6.675 7.771 45.951 1.00 70.12 81 PRO A N 1
ATOM 611 C CA . PRO A 1 81 ? -5.873 7.916 47.157 1.00 70.12 81 PRO A CA 1
ATOM 612 C C . PRO A 1 81 ? -6.443 6.975 48.224 1.00 70.12 81 PRO A C 1
ATOM 614 O O . PRO A 1 81 ? -7.635 7.022 48.530 1.00 70.12 81 PRO A O 1
ATOM 617 N N . CYS A 1 82 ? -5.612 6.070 48.742 1.00 62.12 82 CYS A N 1
ATOM 618 C CA . CYS A 1 82 ? -5.986 5.241 49.879 1.00 62.12 82 CYS A CA 1
ATOM 619 C C . CYS A 1 82 ? -6.004 6.128 51.127 1.00 62.12 82 CYS A C 1
ATOM 621 O O . CYS A 1 82 ? -4.948 6.543 51.600 1.00 62.12 82 CYS A O 1
ATOM 623 N N . THR A 1 83 ? -7.188 6.408 51.666 1.00 66.06 83 THR A N 1
ATOM 624 C CA . THR A 1 83 ? -7.319 6.944 53.025 1.00 66.06 83 THR A CA 1
ATOM 625 C C . THR A 1 83 ? -7.177 5.778 53.997 1.00 66.06 83 THR A C 1
ATOM 627 O O . THR A 1 83 ? -7.997 4.861 53.976 1.00 66.06 83 THR A O 1
ATOM 630 N N . ILE A 1 84 ? -6.127 5.789 54.819 1.00 60.00 84 ILE A N 1
ATOM 631 C CA . ILE A 1 84 ? -6.039 4.908 55.989 1.00 60.00 84 ILE A CA 1
ATOM 632 C C . ILE A 1 84 ? -6.988 5.500 57.040 1.00 60.00 84 ILE A C 1
ATOM 634 O O . ILE A 1 84 ? -6.828 6.666 57.400 1.00 60.00 84 ILE A O 1
ATOM 638 N N . LEU A 1 85 ? -8.002 4.727 57.439 1.00 64.25 85 LEU A N 1
ATOM 639 C CA . LEU A 1 85 ? -8.914 5.043 58.545 1.00 64.25 85 LEU A CA 1
ATOM 640 C C . LEU A 1 85 ? -8.342 4.531 59.866 1.00 64.25 85 LEU A C 1
ATOM 642 O O . LEU A 1 85 ? -7.779 3.412 59.851 1.00 64.25 85 LEU A O 1
#